Protein AF-A0A8T5BES1-F1 (afdb_monomer_lite)

Radius of gyration: 11.58 Å; chains: 1; bounding box: 27×28×26 Å

Foldseek 3Di:
DADPPFDDKAFAAFPCQVVVQVLLCVLLVVVPFNVKHKADDPDGRMITIHTPDDVVVSVVSVVVCCVVPVVSD

pLDDT: mean 96.4, std 4.98, range [61.81, 98.44]

Sequence (73 aa):
MVMEDFNLLISTFRGNENNACSEIWFLLGELGDREAIVDRTEVSGLVVAKTNLDPFKAIEGLRGILKERPWEF

Secondary structure (DSSP, 8-state):
---SS-SEEEE--TT-HHHHHHHHHHHHHHTT-TT-EEEE-SSTTEEEEE-SS-HHHHHHHHHHHHHH-GGG-

Structure (mmCIF, N/CA/C/O backbone):
data_AF-A0A8T5BES1-F1
#
_entry.id   AF-A0A8T5BE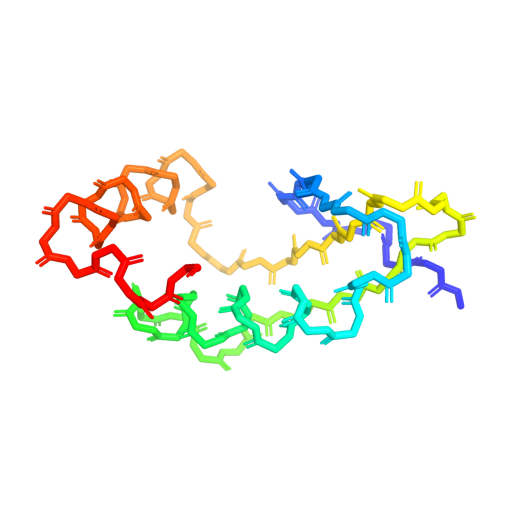S1-F1
#
loop_
_atom_site.group_PDB
_atom_site.id
_atom_site.type_symbol
_atom_site.label_atom_id
_atom_site.label_alt_id
_atom_site.label_comp_id
_atom_site.label_asym_id
_atom_site.label_entity_id
_atom_site.label_seq_id
_atom_site.pdbx_PDB_ins_co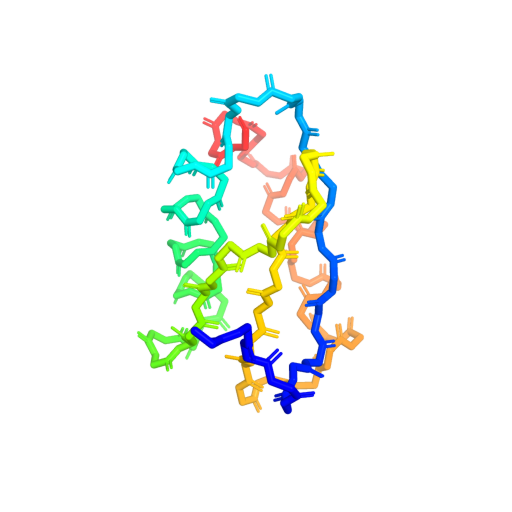de
_atom_site.Cartn_x
_atom_site.Cartn_y
_atom_site.Cartn_z
_atom_site.occupancy
_atom_site.B_iso_or_equiv
_atom_site.auth_seq_id
_atom_site.auth_comp_id
_atom_site.auth_asym_id
_atom_site.auth_atom_id
_atom_site.pdbx_PDB_model_num
ATOM 1 N N . MET A 1 1 ? 7.305 -12.781 -9.441 1.00 61.81 1 MET A N 1
ATOM 2 C CA . MET A 1 1 ? 5.985 -12.756 -10.103 1.00 61.81 1 MET A CA 1
ATOM 3 C C . MET A 1 1 ? 5.217 -11.672 -9.390 1.00 61.81 1 MET A C 1
ATOM 5 O O . MET A 1 1 ? 5.138 -11.754 -8.174 1.00 61.81 1 MET A O 1
ATOM 9 N N . VAL A 1 2 ? 4.799 -10.628 -10.104 1.00 76.94 2 VAL A N 1
ATOM 10 C CA . VAL A 1 2 ? 4.098 -9.490 -9.493 1.00 76.94 2 VAL A CA 1
ATOM 11 C C . VAL A 1 2 ? 2.767 -9.984 -8.930 1.00 76.94 2 VAL A C 1
ATOM 13 O O . VAL A 1 2 ? 2.096 -10.786 -9.575 1.00 76.94 2 VAL A O 1
ATOM 16 N N . MET A 1 3 ? 2.403 -9.532 -7.732 1.00 91.00 3 MET A N 1
ATOM 17 C CA . MET A 1 3 ? 1.092 -9.802 -7.143 1.00 91.00 3 MET A CA 1
ATOM 18 C C . MET A 1 3 ? -0.019 -9.305 -8.082 1.00 91.00 3 MET A C 1
ATOM 20 O O . MET A 1 3 ? -0.083 -8.114 -8.366 1.00 91.00 3 MET A O 1
ATOM 24 N N . GLU A 1 4 ? -0.882 -10.206 -8.564 1.00 90.06 4 GLU A N 1
ATOM 25 C CA . GLU A 1 4 ? -1.957 -9.868 -9.516 1.00 90.06 4 GLU A CA 1
ATOM 26 C C . GLU A 1 4 ? -3.279 -9.485 -8.822 1.00 90.06 4 GLU A C 1
ATOM 28 O O . GLU A 1 4 ? -4.010 -8.636 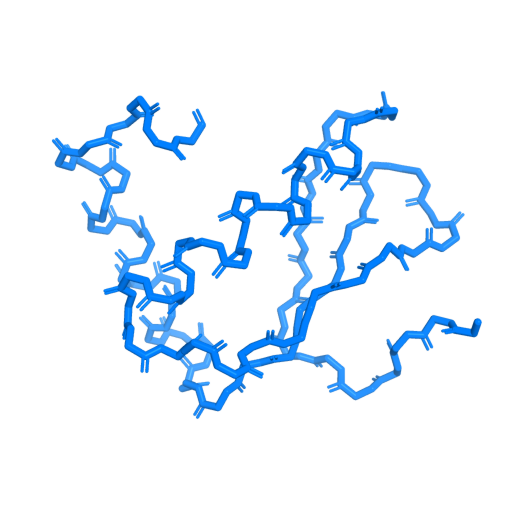-9.323 1.00 90.06 4 GLU A O 1
ATOM 33 N N . ASP A 1 5 ? -3.571 -10.051 -7.644 1.00 95.06 5 ASP A N 1
ATOM 34 C CA . ASP A 1 5 ? -4.783 -9.775 -6.848 1.00 95.06 5 ASP A CA 1
ATOM 35 C C . ASP A 1 5 ? -4.568 -8.648 -5.817 1.00 95.06 5 ASP A C 1
ATOM 37 O O . ASP A 1 5 ? -4.823 -8.798 -4.622 1.00 95.06 5 ASP A O 1
ATOM 41 N N . PHE A 1 6 ? -4.052 -7.502 -6.252 1.00 97.38 6 PHE A N 1
ATOM 42 C CA . PHE A 1 6 ? -3.919 -6.326 -5.389 1.00 97.38 6 PHE A CA 1
ATOM 43 C C . PHE A 1 6 ? -5.190 -5.466 -5.415 1.00 97.38 6 PHE A C 1
ATOM 45 O O . PHE A 1 6 ? -5.937 -5.457 -6.391 1.00 97.38 6 PHE A O 1
ATOM 52 N N . ASN A 1 7 ? -5.431 -4.702 -4.348 1.00 97.62 7 ASN A N 1
ATOM 53 C CA . ASN A 1 7 ? -6.528 -3.724 -4.286 1.00 97.62 7 ASN A CA 1
ATOM 54 C C . ASN A 1 7 ? -6.055 -2.287 -4.021 1.00 97.62 7 ASN A C 1
ATOM 56 O O . ASN A 1 7 ? -6.884 -1.379 -3.982 1.00 97.62 7 ASN A O 1
ATOM 60 N N . LEU A 1 8 ? -4.741 -2.064 -3.910 1.00 98.12 8 LEU A N 1
ATOM 61 C CA . LEU A 1 8 ? -4.110 -0.747 -3.858 1.00 98.12 8 LEU A CA 1
ATOM 62 C C . LEU A 1 8 ? -2.898 -0.692 -4.801 1.00 98.12 8 LEU A C 1
ATOM 64 O O . LEU A 1 8 ? -2.067 -1.600 -4.816 1.00 98.12 8 LEU A O 1
ATOM 68 N N . LEU A 1 9 ? -2.786 0.404 -5.554 1.00 97.88 9 LEU A N 1
ATOM 69 C CA . LEU A 1 9 ? -1.621 0.757 -6.368 1.00 97.88 9 LEU A CA 1
ATOM 70 C C . LEU A 1 9 ? -1.014 2.044 -5.806 1.00 97.88 9 LEU A C 1
ATOM 72 O O . LEU A 1 9 ? -1.724 3.038 -5.650 1.00 97.88 9 LEU A O 1
ATOM 76 N N . ILE A 1 10 ? 0.283 2.029 -5.511 1.00 97.81 10 ILE A N 1
ATOM 77 C CA . ILE A 1 10 ? 0.974 3.117 -4.819 1.00 97.81 10 ILE A CA 1
ATOM 78 C C . ILE A 1 10 ? 2.161 3.580 -5.663 1.00 97.81 10 ILE A C 1
ATOM 80 O O . ILE A 1 10 ? 2.965 2.774 -6.131 1.00 97.81 10 ILE A O 1
ATOM 84 N N . SER A 1 11 ? 2.278 4.895 -5.850 1.00 97.88 11 SER A N 1
ATOM 85 C CA . SER A 1 11 ? 3.417 5.517 -6.522 1.00 97.88 11 SER A CA 1
ATOM 86 C C . SER A 1 11 ? 4.485 5.964 -5.533 1.00 97.88 11 SER A C 1
ATOM 88 O O . SER A 1 11 ? 4.162 6.503 -4.479 1.00 97.88 11 SER A O 1
ATOM 90 N N . THR A 1 12 ? 5.749 5.835 -5.914 1.00 97.38 12 THR A N 1
ATOM 91 C CA . THR A 1 12 ? 6.901 6.323 -5.153 1.00 97.38 12 THR A CA 1
ATOM 92 C C . THR A 1 12 ? 7.992 6.853 -6.087 1.00 97.38 12 THR A C 1
ATOM 94 O O . THR A 1 12 ? 7.907 6.732 -7.313 1.00 97.38 12 THR A O 1
ATOM 97 N N . PHE A 1 13 ? 9.035 7.457 -5.521 1.00 95.81 13 PHE A N 1
ATOM 98 C CA . PHE A 1 13 ? 10.227 7.833 -6.276 1.00 95.81 13 PHE A CA 1
ATOM 99 C C . PHE A 1 13 ? 10.911 6.577 -6.829 1.00 95.81 13 PHE A C 1
ATOM 101 O O . PHE A 1 13 ? 11.013 5.558 -6.147 1.00 95.81 13 PHE A O 1
ATOM 108 N N . ARG A 1 14 ? 11.414 6.647 -8.065 1.00 97.06 14 ARG A N 1
ATOM 109 C CA . ARG A 1 14 ? 12.153 5.534 -8.681 1.00 97.06 14 ARG A CA 1
ATOM 110 C C . ARG A 1 14 ? 13.336 5.131 -7.795 1.00 97.06 14 ARG A C 1
ATOM 112 O O . ARG A 1 14 ? 14.146 5.989 -7.450 1.00 97.06 14 ARG A O 1
ATOM 119 N N . GLY A 1 15 ? 13.446 3.847 -7.462 1.00 96.12 15 GLY A N 1
ATOM 120 C CA . GLY A 1 15 ? 14.491 3.318 -6.578 1.00 96.12 15 GLY A CA 1
ATOM 121 C C . GLY A 1 15 ? 14.134 3.321 -5.086 1.00 96.12 15 GLY A C 1
ATOM 122 O O . GLY A 1 15 ? 14.926 2.829 -4.283 1.00 96.12 15 GLY A O 1
ATOM 123 N N . ASN A 1 16 ? 12.966 3.849 -4.700 1.00 97.31 16 ASN A N 1
ATOM 124 C CA . ASN A 1 16 ? 12.486 3.878 -3.314 1.00 97.31 16 ASN A CA 1
ATOM 125 C C . ASN A 1 16 ? 11.448 2.778 -3.005 1.00 97.31 16 ASN A C 1
ATOM 127 O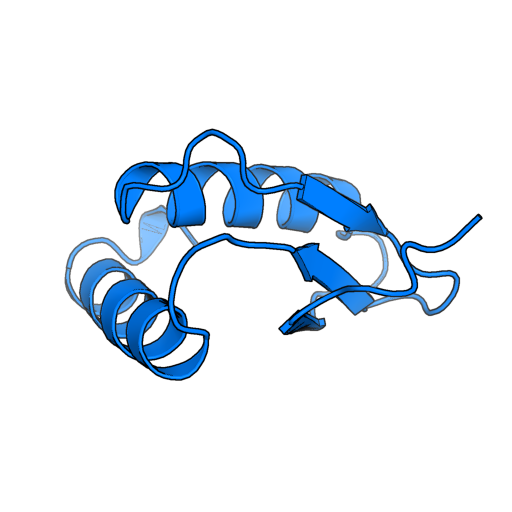 O . ASN A 1 16 ? 10.850 2.770 -1.932 1.00 97.31 16 ASN A O 1
ATOM 131 N N . GLU A 1 17 ? 11.228 1.831 -3.919 1.00 97.69 17 GLU A N 1
ATOM 132 C CA . GLU A 1 17 ? 10.166 0.821 -3.833 1.00 97.69 17 GLU A CA 1
ATOM 133 C C . GLU A 1 17 ? 10.292 -0.057 -2.575 1.00 97.69 17 GLU A C 1
ATOM 135 O O . GLU A 1 17 ? 9.288 -0.378 -1.953 1.00 97.69 17 GLU A O 1
ATOM 140 N N . ASN A 1 18 ? 11.514 -0.387 -2.137 1.00 97.12 18 ASN A N 1
ATOM 141 C CA . ASN A 1 18 ? 11.730 -1.170 -0.910 1.00 97.12 18 ASN A CA 1
ATOM 142 C C . ASN A 1 18 ? 11.276 -0.423 0.360 1.00 97.12 18 ASN A C 1
ATOM 144 O O . ASN A 1 18 ? 10.691 -1.026 1.263 1.00 97.12 18 ASN A O 1
ATOM 148 N N . ASN A 1 19 ? 11.548 0.884 0.428 1.00 97.88 19 ASN A N 1
ATOM 149 C CA . ASN A 1 19 ? 11.132 1.709 1.561 1.00 97.88 19 ASN A CA 1
ATOM 150 C C . ASN A 1 19 ? 9.616 1.908 1.525 1.00 97.88 19 ASN A C 1
ATOM 152 O O . ASN A 1 19 ? 8.960 1.695 2.538 1.00 97.88 19 ASN A O 1
ATOM 156 N N . ALA A 1 20 ? 9.060 2.188 0.341 1.00 97.81 20 ALA A N 1
ATOM 157 C CA . ALA A 1 20 ? 7.619 2.305 0.145 1.00 97.81 20 ALA A CA 1
ATOM 158 C C . ALA A 1 20 ? 6.872 1.018 0.539 1.00 97.81 20 ALA A C 1
ATOM 160 O O . ALA A 1 20 ? 5.823 1.096 1.168 1.00 97.81 20 ALA A O 1
ATOM 161 N N . CYS A 1 21 ? 7.415 -0.170 0.239 1.00 97.75 21 CYS A N 1
ATOM 162 C CA . CYS A 1 21 ? 6.818 -1.425 0.704 1.00 97.75 21 CYS A CA 1
ATOM 163 C C . CYS A 1 21 ? 6.754 -1.499 2.236 1.00 97.75 21 CYS A C 1
ATOM 165 O O . CYS A 1 21 ? 5.715 -1.856 2.786 1.00 97.75 21 CYS A O 1
ATOM 167 N N . SER A 1 22 ? 7.850 -1.146 2.916 1.00 97.81 22 SER A N 1
ATOM 168 C CA . SER A 1 22 ? 7.925 -1.162 4.385 1.00 97.81 22 SER A CA 1
ATOM 169 C C . SER A 1 22 ? 6.961 -0.156 5.018 1.00 97.81 22 SER A C 1
ATOM 171 O O . SER A 1 22 ? 6.262 -0.489 5.971 1.00 97.81 22 SER A O 1
ATOM 173 N N . GLU A 1 23 ? 6.900 1.055 4.464 1.00 98.00 23 GLU A N 1
ATOM 174 C CA . GLU A 1 23 ? 6.020 2.135 4.913 1.00 98.00 23 GLU A CA 1
ATOM 175 C C . GLU A 1 23 ? 4.544 1.761 4.756 1.00 98.00 23 GLU A C 1
ATOM 177 O O . GLU A 1 23 ? 3.787 1.814 5.720 1.00 98.00 23 GLU A O 1
ATOM 182 N N . ILE A 1 24 ? 4.130 1.297 3.573 1.00 98.00 24 ILE A N 1
ATOM 183 C CA . ILE A 1 24 ? 2.733 0.921 3.326 1.00 98.00 24 ILE A CA 1
ATOM 184 C C . ILE A 1 24 ? 2.324 -0.282 4.176 1.00 98.00 24 ILE A C 1
ATOM 186 O O . ILE A 1 24 ? 1.215 -0.294 4.706 1.00 98.00 24 ILE A O 1
ATOM 190 N N . TRP A 1 25 ? 3.207 -1.268 4.357 1.00 98.25 25 TRP A N 1
ATOM 191 C CA . TRP A 1 25 ? 2.941 -2.395 5.252 1.00 98.25 25 TRP A CA 1
ATOM 192 C C . TRP A 1 25 ? 2.719 -1.922 6.696 1.00 98.25 25 TRP A C 1
ATOM 194 O O . TRP A 1 25 ? 1.741 -2.313 7.334 1.00 98.25 25 TRP A O 1
ATOM 204 N N . PHE A 1 26 ? 3.579 -1.023 7.185 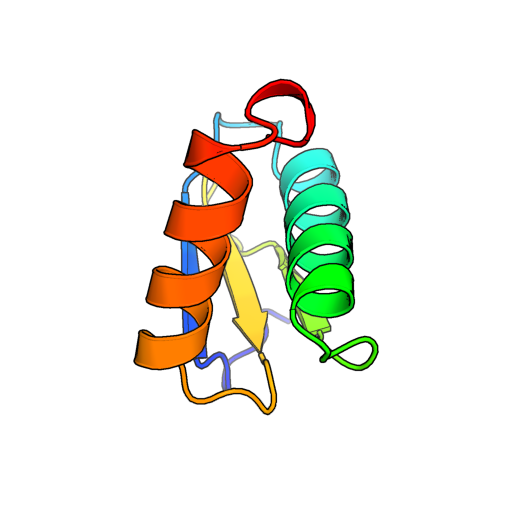1.00 98.25 26 PHE A N 1
ATOM 205 C CA . PHE A 1 26 ? 3.451 -0.431 8.515 1.00 98.25 26 PHE A CA 1
ATOM 206 C C . PHE A 1 26 ? 2.142 0.361 8.669 1.00 98.25 26 PHE A C 1
ATOM 208 O O . PHE A 1 26 ? 1.381 0.115 9.603 1.00 98.25 26 PHE A O 1
ATOM 215 N N . LEU A 1 27 ? 1.840 1.261 7.730 1.00 98.38 27 LEU A N 1
ATOM 216 C CA . LEU A 1 27 ? 0.661 2.127 7.786 1.00 98.38 27 LEU A CA 1
ATOM 217 C C . LEU A 1 27 ? -0.656 1.346 7.667 1.00 98.38 27 LEU A C 1
ATOM 219 O O . LEU A 1 27 ? -1.622 1.662 8.358 1.00 98.38 27 LEU A O 1
ATOM 223 N N . LEU A 1 28 ? -0.716 0.305 6.832 1.00 98.38 28 LEU A N 1
ATOM 224 C CA . LEU A 1 28 ? -1.881 -0.587 6.781 1.00 98.38 28 LEU A CA 1
ATOM 225 C C . LEU A 1 28 ? -2.047 -1.361 8.099 1.00 98.38 28 LEU A C 1
ATOM 227 O O . LEU A 1 28 ? -3.174 -1.523 8.572 1.00 98.38 28 LEU A O 1
ATOM 231 N N . GLY A 1 29 ? -0.940 -1.742 8.742 1.00 98.06 29 GLY A N 1
ATOM 232 C CA . GLY A 1 29 ? -0.931 -2.305 10.091 1.00 98.06 29 GLY A CA 1
ATOM 233 C C . GLY A 1 29 ? -1.493 -1.354 11.153 1.00 98.06 29 GLY A C 1
ATOM 234 O O . GLY A 1 29 ? -2.283 -1.788 11.995 1.00 98.06 29 GLY A O 1
ATOM 235 N N . GLU A 1 30 ? -1.151 -0.065 11.085 1.00 98.06 30 GLU A N 1
ATOM 236 C CA . GLU A 1 30 ? -1.706 0.991 11.951 1.00 98.06 30 GLU A CA 1
ATOM 237 C C . GLU A 1 30 ? -3.214 1.192 11.736 1.00 98.06 30 GLU A C 1
ATOM 239 O O . GLU A 1 30 ? -3.952 1.469 12.681 1.00 98.06 30 GLU A O 1
ATOM 244 N N . LEU A 1 31 ? -3.697 0.984 10.508 1.00 97.94 31 LEU A N 1
ATOM 245 C CA . LEU A 1 31 ? -5.126 0.996 10.174 1.00 97.94 31 LEU A CA 1
ATOM 246 C C . LEU A 1 31 ? -5.859 -0.308 10.528 1.00 97.94 31 LEU A C 1
ATOM 248 O O . LEU A 1 31 ? -7.070 -0.404 10.320 1.00 97.94 31 LEU A O 1
ATOM 252 N N . GLY A 1 32 ? -5.153 -1.290 11.093 1.00 97.69 32 GLY A N 1
ATOM 253 C CA . GLY A 1 32 ? -5.726 -2.527 11.615 1.00 97.69 32 GLY A CA 1
ATOM 254 C C . GLY A 1 32 ? -5.525 -3.766 10.744 1.00 97.69 32 GLY A C 1
ATOM 255 O O . GLY A 1 32 ? -6.035 -4.822 11.112 1.00 97.69 32 GLY A O 1
ATOM 256 N N . ASP A 1 33 ? -4.776 -3.687 9.640 1.00 97.94 33 ASP A N 1
ATOM 257 C CA . ASP A 1 33 ? -4.472 -4.838 8.781 1.00 97.94 33 ASP A CA 1
ATOM 258 C C . ASP A 1 33 ? -2.978 -5.170 8.762 1.00 97.94 33 ASP A C 1
ATOM 260 O O . ASP A 1 33 ? -2.226 -4.788 7.868 1.00 97.94 33 ASP A O 1
ATOM 264 N N . ARG A 1 34 ? -2.542 -5.919 9.779 1.00 95.56 34 ARG A N 1
ATOM 265 C CA . ARG A 1 34 ? -1.150 -6.386 9.910 1.00 95.56 34 ARG A CA 1
ATOM 266 C C . ARG A 1 34 ? -0.790 -7.522 8.950 1.00 95.56 34 ARG A C 1
ATOM 268 O O . ARG A 1 34 ? 0.387 -7.828 8.792 1.00 95.56 34 ARG A O 1
ATOM 275 N N . GLU A 1 35 ? -1.796 -8.129 8.326 1.00 96.69 35 GLU A N 1
ATOM 276 C CA . GLU A 1 35 ? -1.648 -9.222 7.361 1.00 96.69 35 GLU A CA 1
ATOM 277 C C . GLU A 1 35 ? -1.616 -8.703 5.913 1.00 96.69 35 GLU A C 1
ATOM 279 O O . GLU A 1 35 ? -1.600 -9.498 4.972 1.00 96.69 35 GLU A O 1
ATOM 284 N N . ALA A 1 36 ? -1.613 -7.377 5.715 1.00 97.44 36 ALA A N 1
ATOM 285 C CA . ALA A 1 36 ? -1.488 -6.782 4.395 1.00 97.44 36 ALA A CA 1
ATOM 286 C C . ALA A 1 36 ? -0.210 -7.274 3.701 1.00 97.44 36 ALA A C 1
ATOM 288 O O . ALA A 1 36 ? 0.872 -7.316 4.289 1.00 97.44 36 ALA A O 1
ATOM 289 N N . ILE A 1 37 ? -0.327 -7.612 2.421 1.00 97.75 37 ILE A N 1
ATOM 290 C CA . ILE A 1 37 ? 0.803 -8.023 1.589 1.00 97.75 37 ILE A CA 1
ATOM 291 C C . ILE A 1 37 ? 1.162 -6.843 0.698 1.00 97.75 37 ILE A C 1
ATOM 293 O O . ILE A 1 37 ? 0.295 -6.304 0.013 1.00 97.75 37 ILE A O 1
ATOM 297 N N . VAL A 1 38 ? 2.431 -6.444 0.693 1.00 97.69 38 VAL A N 1
ATOM 298 C CA . VAL A 1 38 ? 2.936 -5.350 -0.143 1.00 97.69 38 VAL A CA 1
ATOM 299 C C . VAL A 1 38 ? 4.105 -5.868 -0.961 1.00 97.69 38 VAL A C 1
ATOM 301 O O . VAL A 1 38 ? 5.020 -6.481 -0.414 1.00 97.69 38 VAL A O 1
ATOM 304 N N . ASP A 1 39 ? 4.078 -5.633 -2.269 1.00 97.12 39 ASP A N 1
ATOM 305 C CA . ASP A 1 39 ? 5.111 -6.118 -3.177 1.00 97.12 39 ASP A CA 1
ATOM 306 C C . ASP A 1 39 ? 5.455 -5.083 -4.250 1.00 97.12 39 ASP A C 1
ATOM 308 O O . ASP A 1 39 ? 4.690 -4.168 -4.573 1.00 97.12 39 ASP A O 1
ATOM 312 N N . ARG A 1 40 ? 6.649 -5.234 -4.811 1.00 96.31 40 ARG A N 1
ATOM 313 C CA . ARG A 1 40 ? 7.135 -4.400 -5.902 1.00 96.31 40 ARG A CA 1
ATOM 314 C C . ARG A 1 40 ? 6.517 -4.850 -7.216 1.00 96.31 40 ARG A C 1
ATOM 316 O O . ARG A 1 40 ? 6.171 -6.013 -7.410 1.00 96.31 40 ARG A O 1
ATOM 323 N N . THR A 1 41 ? 6.440 -3.914 -8.149 1.00 95.56 41 THR A N 1
ATOM 324 C CA . THR A 1 41 ? 6.091 -4.219 -9.536 1.00 95.56 41 THR A CA 1
ATOM 325 C C . THR A 1 41 ? 7.343 -4.209 -10.414 1.00 95.56 41 THR A C 1
ATOM 327 O O . THR A 1 41 ? 8.395 -3.713 -10.011 1.00 95.56 41 THR A O 1
ATOM 330 N N . GLU A 1 42 ? 7.223 -4.692 -11.650 1.00 94.69 42 GLU A N 1
ATOM 331 C CA . GLU A 1 42 ? 8.263 -4.514 -12.678 1.00 94.69 42 GLU A CA 1
ATOM 332 C C . GLU A 1 42 ? 8.352 -3.053 -13.177 1.00 94.69 42 GLU A C 1
ATOM 334 O O . GLU A 1 42 ? 9.246 -2.696 -13.945 1.00 94.69 42 GLU A O 1
ATOM 339 N N . VAL A 1 43 ? 7.421 -2.183 -12.762 1.00 95.50 43 VAL A N 1
ATOM 340 C CA . VAL A 1 43 ? 7.392 -0.769 -13.136 1.00 95.50 43 VAL A CA 1
ATOM 341 C C . VAL A 1 43 ? 8.056 0.056 -12.041 1.00 95.50 43 VAL A C 1
ATOM 343 O O . VAL A 1 43 ? 7.527 0.232 -10.947 1.00 95.50 43 VAL A O 1
ATOM 346 N N . SER A 1 44 ? 9.220 0.622 -12.356 1.00 96.75 44 SER A N 1
ATOM 347 C CA . SER A 1 44 ? 9.917 1.499 -11.415 1.00 96.75 44 SER A CA 1
ATOM 348 C C . SER A 1 44 ? 9.066 2.720 -11.046 1.00 96.75 44 SER A C 1
ATOM 350 O O . SER A 1 44 ? 8.507 3.397 -11.916 1.00 96.75 44 SER A O 1
ATOM 352 N N . GLY A 1 45 ? 9.020 3.002 -9.747 1.00 97.31 45 GLY A N 1
ATOM 353 C CA . GLY A 1 45 ? 8.174 4.002 -9.115 1.00 97.31 45 GLY A CA 1
ATOM 354 C C . GLY A 1 45 ? 6.789 3.490 -8.715 1.00 97.31 45 GLY A C 1
ATOM 355 O O . GLY A 1 45 ? 5.982 4.305 -8.281 1.00 97.31 45 GLY A O 1
ATOM 356 N N . LEU A 1 46 ? 6.488 2.191 -8.852 1.00 97.75 46 LEU A N 1
ATOM 357 C CA . LEU A 1 46 ? 5.198 1.610 -8.464 1.00 97.75 46 LEU A CA 1
ATOM 358 C C . LEU A 1 46 ? 5.353 0.374 -7.569 1.00 97.75 46 LEU A C 1
ATOM 360 O O . LEU A 1 46 ? 6.114 -0.551 -7.871 1.00 97.75 46 LEU A O 1
ATOM 364 N N . VAL A 1 47 ? 4.543 0.336 -6.513 1.00 97.81 47 VAL A N 1
ATOM 365 C CA . VAL A 1 47 ? 4.334 -0.826 -5.639 1.00 97.81 47 VAL A CA 1
ATOM 366 C C . VAL A 1 47 ? 2.840 -1.139 -5.548 1.00 97.81 47 VAL A C 1
ATOM 368 O O . VAL A 1 47 ? 1.992 -0.285 -5.822 1.00 97.81 47 VAL A O 1
ATOM 371 N N . VAL A 1 48 ? 2.511 -2.372 -5.184 1.00 98.25 48 VAL A N 1
ATOM 372 C CA . VAL A 1 48 ? 1.132 -2.851 -5.039 1.00 98.25 48 VAL A CA 1
ATOM 373 C C . VAL A 1 48 ? 0.914 -3.404 -3.642 1.00 98.25 48 VAL A C 1
ATOM 375 O O . VAL A 1 48 ? 1.825 -3.982 -3.053 1.00 98.25 48 VAL A O 1
ATOM 378 N N . ALA A 1 49 ? -0.300 -3.251 -3.119 1.00 98.25 49 ALA A N 1
ATOM 379 C CA . ALA A 1 49 ? -0.693 -3.845 -1.850 1.00 98.25 49 ALA A CA 1
ATOM 380 C C . ALA A 1 49 ? -2.038 -4.570 -1.960 1.00 98.25 49 ALA A C 1
ATOM 382 O O . ALA A 1 49 ? -2.966 -4.118 -2.639 1.00 98.25 49 ALA A O 1
ATOM 383 N N . LYS A 1 50 ? -2.135 -5.698 -1.262 1.00 98.25 50 LYS A N 1
ATOM 384 C CA . LYS A 1 50 ? -3.374 -6.412 -0.987 1.00 98.25 50 LYS A CA 1
ATOM 385 C C . LYS A 1 50 ? -3.670 -6.285 0.499 1.00 98.25 50 LYS A C 1
ATOM 387 O O . LYS A 1 50 ? -2.897 -6.757 1.327 1.00 98.25 50 LYS A O 1
ATOM 392 N N . THR A 1 51 ? -4.791 -5.651 0.812 1.00 97.94 51 THR A N 1
ATOM 393 C CA . THR A 1 51 ? -5.306 -5.483 2.175 1.00 97.94 51 THR A CA 1
ATOM 394 C C . THR A 1 51 ? -6.698 -6.098 2.307 1.00 97.94 51 THR A C 1
ATOM 396 O O . THR A 1 51 ? -7.458 -6.137 1.337 1.00 97.94 51 THR A O 1
ATOM 399 N N . ASN A 1 52 ? -7.048 -6.561 3.506 1.00 97.19 52 ASN A N 1
ATOM 400 C CA . ASN A 1 52 ? -8.400 -7.003 3.856 1.00 97.19 52 ASN A CA 1
ATOM 401 C C . ASN A 1 52 ? -9.353 -5.833 4.154 1.00 97.19 52 ASN A C 1
ATOM 403 O O . ASN A 1 52 ? -10.558 -6.041 4.309 1.00 97.19 52 ASN A O 1
ATOM 407 N N . LEU A 1 53 ? -8.829 -4.608 4.251 1.00 98.00 53 LEU A N 1
ATOM 408 C CA . LEU A 1 53 ? -9.635 -3.403 4.401 1.00 98.00 53 LEU A CA 1
ATOM 409 C C . LEU A 1 53 ? -10.383 -3.087 3.101 1.00 98.00 53 LEU A C 1
ATOM 411 O O . LEU A 1 53 ? -9.910 -3.367 1.997 1.00 98.00 53 LEU A O 1
ATOM 415 N N . ASP A 1 54 ? -11.533 -2.423 3.229 1.00 98.06 54 ASP A N 1
ATOM 416 C CA . ASP A 1 54 ? -12.136 -1.745 2.083 1.00 98.06 54 ASP A CA 1
ATOM 417 C C . ASP A 1 54 ? -11.134 -0.695 1.556 1.00 98.06 54 ASP A C 1
ATOM 419 O O . ASP A 1 54 ? -10.674 0.145 2.338 1.00 98.06 54 ASP A O 1
ATOM 423 N N . PRO A 1 55 ? -10.762 -0.717 0.262 1.00 97.50 55 PRO A N 1
ATOM 424 C CA . PRO A 1 55 ? -9.691 0.131 -0.253 1.00 97.50 55 PRO A CA 1
ATOM 425 C C . PRO A 1 55 ? -10.028 1.624 -0.158 1.00 97.50 55 PRO A C 1
ATOM 427 O O . PRO A 1 55 ? -9.129 2.440 0.036 1.00 97.50 55 PRO A O 1
ATOM 430 N N . PHE A 1 56 ? -11.305 2.015 -0.217 1.00 98.06 56 PHE A N 1
ATOM 431 C CA . PHE A 1 56 ? -11.695 3.409 -0.011 1.00 98.06 56 PHE A CA 1
ATOM 432 C C . PHE A 1 56 ? -11.539 3.811 1.458 1.00 98.06 56 PHE A C 1
ATOM 434 O O . PHE A 1 56 ? -11.038 4.901 1.743 1.00 98.06 56 PHE A O 1
ATOM 441 N N . LYS A 1 57 ? -11.886 2.915 2.391 1.00 98.25 57 LYS A N 1
ATOM 442 C CA . LYS A 1 57 ? -11.653 3.117 3.830 1.00 98.25 57 LYS A CA 1
ATOM 443 C C . LYS A 1 57 ? -10.176 3.140 4.200 1.00 98.25 57 LYS A C 1
ATOM 445 O O . LYS A 1 57 ? -9.787 3.974 5.014 1.00 98.25 57 LYS A O 1
ATOM 450 N N . ALA A 1 58 ? -9.347 2.317 3.562 1.00 98.25 58 ALA A N 1
ATOM 451 C CA . ALA A 1 58 ? -7.899 2.370 3.728 1.00 98.25 58 ALA A CA 1
ATOM 452 C C . ALA A 1 58 ? -7.357 3.756 3.340 1.00 98.25 58 ALA A C 1
ATOM 454 O O . ALA A 1 58 ? -6.654 4.385 4.126 1.00 98.25 58 ALA A O 1
ATOM 455 N N . ILE A 1 59 ? -7.760 4.301 2.185 1.00 98.19 59 ILE A N 1
ATOM 456 C CA . ILE A 1 59 ? -7.342 5.647 1.763 1.00 98.19 59 ILE A CA 1
ATOM 457 C C . ILE A 1 59 ? -7.866 6.747 2.706 1.00 98.19 59 ILE A C 1
ATOM 459 O O . ILE A 1 59 ? -7.140 7.702 2.989 1.00 98.19 59 ILE A O 1
ATOM 463 N N . GLU A 1 60 ? -9.104 6.654 3.203 1.00 98.44 60 GLU A N 1
ATOM 464 C CA . GLU A 1 60 ? -9.621 7.580 4.227 1.00 98.44 60 GLU A CA 1
ATOM 465 C C . GLU A 1 60 ? -8.763 7.552 5.501 1.00 98.44 60 GLU A C 1
ATOM 467 O O . GLU A 1 60 ? -8.387 8.614 6.003 1.00 98.44 60 GLU A O 1
ATOM 472 N N . GLY A 1 61 ? -8.404 6.356 5.975 1.00 98.25 61 GLY A N 1
ATOM 473 C CA . GLY A 1 61 ? -7.537 6.155 7.134 1.00 98.25 61 GLY A CA 1
ATOM 474 C C . GLY A 1 61 ? -6.132 6.718 6.928 1.00 98.25 61 GLY A C 1
ATOM 475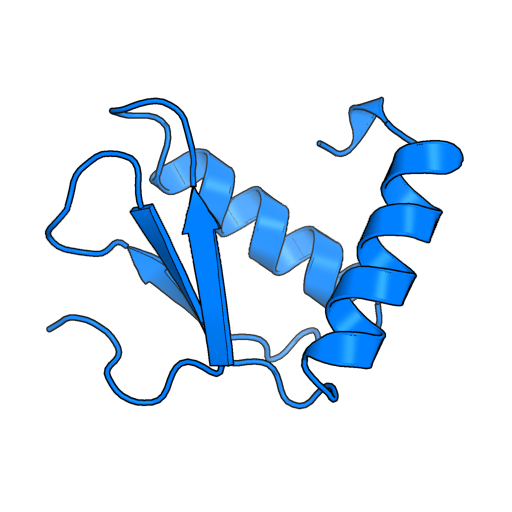 O O . GLY A 1 61 ? -5.661 7.498 7.754 1.00 98.25 61 GLY A O 1
ATOM 476 N N . LEU A 1 62 ? -5.494 6.417 5.791 1.00 98.19 62 LEU A N 1
ATOM 477 C CA . LEU A 1 62 ? -4.161 6.931 5.452 1.00 98.19 62 LEU A CA 1
ATOM 478 C C . LEU A 1 62 ? -4.146 8.463 5.400 1.00 98.19 62 LEU A C 1
ATOM 480 O O . LEU A 1 62 ? -3.214 9.090 5.892 1.00 98.19 62 LEU A O 1
ATOM 484 N N . ARG A 1 63 ? -5.206 9.096 4.874 1.00 98.19 63 ARG A N 1
ATOM 485 C CA . ARG A 1 63 ? -5.356 10.563 4.917 1.00 98.19 63 ARG A CA 1
ATOM 486 C C . ARG A 1 63 ? -5.496 11.101 6.340 1.00 98.19 63 ARG A C 1
ATOM 488 O O . ARG A 1 63 ? -5.124 12.249 6.572 1.00 98.19 63 ARG A O 1
ATOM 495 N N . GLY A 1 64 ? -6.071 10.326 7.256 1.00 98.44 64 GLY A N 1
ATOM 496 C CA . GLY A 1 64 ? -6.118 10.643 8.683 1.00 98.44 64 GLY A CA 1
ATOM 497 C C . GLY A 1 64 ? -4.718 10.652 9.290 1.00 98.44 64 GLY A C 1
ATOM 498 O O . GLY A 1 64 ? -4.288 11.687 9.796 1.00 98.44 64 GLY A O 1
ATOM 499 N N . ILE A 1 65 ? -3.972 9.552 9.126 1.00 98.12 65 ILE A N 1
ATOM 500 C CA . ILE A 1 65 ? -2.589 9.443 9.618 1.00 98.12 65 ILE A CA 1
ATOM 501 C C . ILE A 1 65 ? -1.722 10.553 9.020 1.00 98.12 65 ILE A C 1
ATOM 503 O O . ILE A 1 65 ? -1.046 11.249 9.763 1.00 98.12 65 ILE A O 1
ATOM 507 N N . LEU A 1 66 ? -1.799 10.810 7.711 1.00 97.62 66 LEU A N 1
ATOM 508 C CA . LEU A 1 66 ? -1.008 11.861 7.061 1.00 97.62 66 LEU A CA 1
ATOM 509 C C . LEU A 1 66 ? -1.261 13.257 7.658 1.00 97.62 66 LEU A C 1
ATOM 511 O O . LEU A 1 66 ? -0.352 14.081 7.720 1.00 97.62 66 LEU A O 1
ATOM 515 N N . LYS A 1 67 ? -2.492 13.545 8.096 1.00 98.06 67 LYS A N 1
ATOM 516 C CA . LYS A 1 67 ? -2.832 14.825 8.736 1.00 98.06 67 LYS A CA 1
ATOM 517 C C . LYS A 1 67 ? -2.304 14.925 10.164 1.00 98.06 67 LYS A C 1
ATOM 519 O O . LYS A 1 67 ? -1.936 16.016 10.587 1.00 98.06 67 LYS A O 1
ATOM 524 N N . GLU A 1 68 ? -2.317 13.823 10.906 1.00 97.81 68 GLU A N 1
ATOM 525 C CA . GLU A 1 68 ? -1.951 13.795 12.325 1.00 97.81 68 GLU A CA 1
ATOM 526 C C . GLU A 1 68 ? -0.448 13.572 12.543 1.00 97.81 68 GLU A C 1
ATOM 528 O O . GLU A 1 68 ? 0.147 14.174 13.437 1.00 97.81 68 GLU A O 1
ATOM 533 N N . ARG A 1 69 ? 0.164 12.715 11.719 1.00 97.12 69 ARG A N 1
ATOM 534 C CA . ARG A 1 69 ? 1.534 12.199 11.837 1.00 97.12 69 ARG A CA 1
ATOM 535 C C . ARG A 1 69 ? 2.233 12.127 10.465 1.00 97.12 69 ARG A C 1
ATOM 537 O O . ARG A 1 69 ? 2.608 11.047 10.014 1.00 97.12 69 ARG A O 1
ATOM 544 N N . PRO A 1 70 ? 2.452 13.264 9.777 1.00 96.00 70 PRO A N 1
ATOM 545 C CA . PRO A 1 70 ? 3.050 13.281 8.437 1.00 96.00 70 PRO A CA 1
ATOM 546 C C . PRO A 1 70 ? 4.488 12.745 8.362 1.00 96.00 70 PRO A C 1
ATOM 548 O O . PRO A 1 70 ? 4.949 12.450 7.273 1.00 96.00 70 PRO A O 1
ATOM 551 N N . TRP A 1 71 ? 5.206 12.632 9.484 1.00 95.56 71 TRP A N 1
ATOM 552 C CA . TRP A 1 71 ? 6.567 12.075 9.534 1.00 95.56 71 TRP A CA 1
ATOM 553 C C . TRP A 1 71 ? 6.615 10.539 9.456 1.00 95.56 71 TRP A C 1
ATOM 555 O O . TRP A 1 71 ? 7.707 9.976 9.464 1.00 95.56 71 TRP A O 1
ATOM 565 N N . GLU A 1 72 ? 5.461 9.862 9.452 1.00 93.19 72 GLU A N 1
ATOM 566 C CA . GLU A 1 72 ? 5.356 8.413 9.202 1.00 93.19 72 GLU A CA 1
ATOM 567 C C . GLU A 1 72 ? 5.277 8.070 7.699 1.00 93.19 72 GLU A C 1
ATOM 569 O O . GLU A 1 72 ? 5.220 6.888 7.368 1.00 93.19 72 GLU A O 1
ATOM 574 N N . PHE A 1 73 ? 5.268 9.088 6.824 1.00 92.12 73 PHE A N 1
ATOM 575 C CA . PHE A 1 73 ? 5.229 9.014 5.355 1.00 92.12 73 PHE A CA 1
ATOM 576 C C . PHE A 1 73 ? 6.500 9.605 4.714 1.00 92.12 73 PHE A C 1
ATOM 578 O O . PHE A 1 73 ? 7.274 10.284 5.433 1.00 92.12 73 PHE A O 1
#